Protein AF-A0A350C3N4-F1 (afdb_monomer_lite)

Structure (mmCIF, N/CA/C/O backbone):
data_AF-A0A350C3N4-F1
#
_entry.id   AF-A0A350C3N4-F1
#
loop_
_atom_site.group_PDB
_atom_site.id
_atom_site.type_symbol
_atom_site.label_atom_id
_atom_site.label_alt_id
_atom_site.label_comp_id
_atom_site.label_asym_id
_atom_site.label_entity_id
_atom_site.label_seq_id
_atom_site.pdbx_PDB_ins_code
_atom_site.Cartn_x
_atom_site.Cartn_y
_atom_site.Cartn_z
_atom_site.occupancy
_atom_site.B_iso_or_equiv
_atom_site.auth_seq_id
_atom_site.auth_comp_id
_atom_site.auth_asym_id
_atom_site.auth_atom_id
_atom_site.pdbx_PDB_model_num
ATOM 1 N N . ARG A 1 1 ? 0.539 -10.313 -4.806 1.00 94.62 1 ARG A N 1
ATOM 2 C CA . ARG A 1 1 ? 1.912 -10.183 -4.250 1.00 94.62 1 ARG A CA 1
ATOM 3 C C . ARG A 1 1 ? 2.004 -8.937 -3.390 1.00 94.62 1 ARG A C 1
ATOM 5 O O . ARG A 1 1 ? 2.042 -9.143 -2.197 1.00 94.62 1 ARG A O 1
ATOM 12 N N . LEU A 1 2 ? 1.950 -7.722 -3.957 1.00 97.94 2 LEU A N 1
ATOM 13 C CA . LEU A 1 2 ? 2.063 -6.453 -3.208 1.00 97.94 2 LEU A CA 1
ATOM 14 C C . LEU A 1 2 ? 1.201 -6.411 -1.934 1.00 97.94 2 LEU A C 1
ATOM 16 O O . LEU A 1 2 ? 1.734 -6.121 -0.879 1.00 97.94 2 LEU A O 1
ATOM 20 N N . PHE A 1 3 ? -0.072 -6.816 -2.006 1.00 98.38 3 PHE A N 1
ATOM 21 C CA . PHE A 1 3 ? -0.974 -6.839 -0.842 1.00 98.38 3 PHE A CA 1
ATOM 22 C C . PHE A 1 3 ? -0.434 -7.594 0.394 1.00 98.38 3 PHE A C 1
ATOM 24 O O . PHE A 1 3 ? -0.694 -7.207 1.527 1.00 98.38 3 PHE A O 1
ATOM 31 N N . TYR A 1 4 ? 0.335 -8.663 0.177 1.00 98.25 4 TYR A N 1
ATOM 32 C CA . TYR A 1 4 ? 0.910 -9.504 1.235 1.00 98.25 4 TYR A CA 1
ATOM 33 C C . TYR A 1 4 ? 2.400 -9.233 1.469 1.00 98.25 4 TYR A C 1
ATOM 35 O O . TYR A 1 4 ? 3.032 -9.922 2.264 1.00 98.25 4 TYR A O 1
ATOM 43 N N . ASP A 1 5 ? 3.004 -8.333 0.696 1.00 98.31 5 ASP A N 1
ATOM 44 C CA . ASP A 1 5 ? 4.442 -8.112 0.725 1.00 98.31 5 ASP A CA 1
ATOM 45 C C . ASP A 1 5 ? 4.740 -6.927 1.648 1.00 98.31 5 ASP A C 1
ATOM 47 O O . ASP A 1 5 ? 4.322 -5.809 1.336 1.00 98.31 5 ASP A O 1
ATOM 51 N N . PRO A 1 6 ? 5.454 -7.127 2.768 1.00 97.81 6 PRO A N 1
ATOM 52 C CA . PRO A 1 6 ? 5.716 -6.043 3.698 1.00 97.81 6 PRO A CA 1
ATOM 53 C C . PRO A 1 6 ? 6.697 -5.017 3.128 1.00 97.81 6 PRO A C 1
ATOM 55 O O . PRO A 1 6 ? 6.882 -3.970 3.724 1.00 97.81 6 PRO A O 1
ATOM 58 N N . ILE A 1 7 ? 7.281 -5.249 1.943 1.00 97.62 7 ILE A N 1
ATOM 59 C CA . ILE A 1 7 ? 8.134 -4.278 1.245 1.00 97.62 7 ILE A CA 1
ATOM 60 C C . ILE A 1 7 ? 7.519 -2.871 1.135 1.00 97.62 7 ILE A C 1
ATOM 62 O O . ILE A 1 7 ? 8.281 -1.912 0.973 1.00 97.62 7 ILE A O 1
ATOM 66 N N . LEU A 1 8 ? 6.183 -2.775 1.197 1.00 97.56 8 LEU A N 1
ATOM 67 C CA . LEU A 1 8 ? 5.413 -1.536 1.156 1.00 97.56 8 LEU A CA 1
ATOM 68 C C . LEU A 1 8 ? 5.615 -0.654 2.393 1.00 97.56 8 LEU A C 1
ATOM 70 O O . LEU A 1 8 ? 5.628 0.562 2.224 1.00 97.56 8 LEU A O 1
ATOM 74 N N . SER A 1 9 ? 5.846 -1.214 3.588 1.00 97.88 9 SER A N 1
ATOM 75 C CA . SER A 1 9 ? 6.152 -0.408 4.776 1.00 97.88 9 SER A CA 1
ATOM 76 C C . SER A 1 9 ? 7.605 0.052 4.805 1.00 97.88 9 SER A C 1
ATOM 78 O O . SER A 1 9 ? 8.502 -0.582 4.233 1.00 97.88 9 SER A O 1
ATOM 80 N N . ALA A 1 10 ? 7.848 1.172 5.488 1.00 97.12 10 ALA A N 1
ATOM 81 C CA . ALA A 1 10 ? 9.171 1.788 5.558 1.00 97.12 10 ALA A CA 1
ATOM 82 C C . ALA A 1 10 ? 10.229 0.836 6.135 1.00 97.12 10 ALA A C 1
ATOM 84 O O . ALA A 1 10 ? 11.344 0.743 5.622 1.00 97.12 10 ALA A O 1
ATOM 85 N N . ASP A 1 11 ? 9.858 0.075 7.163 1.00 96.00 11 ASP A N 1
ATOM 86 C CA . ASP A 1 11 ? 10.708 -0.891 7.865 1.00 96.00 11 ASP A CA 1
ATOM 87 C C . ASP A 1 11 ? 10.579 -2.332 7.339 1.00 96.00 11 ASP A C 1
ATOM 89 O O . ASP A 1 11 ? 11.263 -3.237 7.810 1.00 96.00 11 ASP A O 1
ATOM 93 N N . SER A 1 12 ? 9.728 -2.551 6.336 1.00 96.62 12 SER A N 1
ATOM 94 C CA . SER A 1 12 ? 9.403 -3.866 5.782 1.00 96.62 12 SER A CA 1
ATOM 95 C C . SER A 1 12 ? 8.824 -4.883 6.781 1.00 96.62 12 SER A C 1
ATOM 97 O O . SER A 1 12 ? 9.088 -6.081 6.651 1.00 96.62 12 SER A O 1
ATOM 99 N N . THR A 1 13 ? 8.023 -4.433 7.756 1.00 97.00 13 THR A N 1
ATOM 100 C CA . THR A 1 13 ? 7.348 -5.292 8.752 1.00 97.00 13 THR A CA 1
ATOM 101 C C . THR A 1 13 ? 5.829 -5.410 8.577 1.00 97.00 13 THR A C 1
ATOM 103 O O . THR A 1 13 ? 5.247 -6.398 9.029 1.00 97.00 13 THR A O 1
ATOM 106 N N . VAL A 1 14 ? 5.179 -4.458 7.898 1.00 97.69 14 VAL A N 1
ATOM 107 C CA . VAL A 1 14 ? 3.713 -4.385 7.756 1.00 97.69 14 VAL A CA 1
ATOM 108 C C . VAL A 1 14 ? 3.317 -4.435 6.280 1.00 97.69 14 VAL A C 1
ATOM 110 O O . VAL A 1 14 ? 3.951 -3.827 5.425 1.00 97.69 14 VAL A O 1
ATOM 113 N N . SER A 1 15 ? 2.245 -5.164 5.974 1.00 98.31 15 SER A N 1
ATOM 114 C CA . SER A 1 15 ? 1.617 -5.219 4.647 1.00 98.31 15 SER A CA 1
ATOM 115 C C . SER A 1 15 ? 0.123 -4.912 4.764 1.00 98.31 15 SER A C 1
ATOM 117 O O . SER A 1 15 ? -0.410 -4.851 5.870 1.00 98.31 15 SER A O 1
ATOM 119 N N . CYS A 1 16 ? -0.594 -4.793 3.646 1.00 98.12 16 CYS A N 1
ATOM 120 C CA . CYS A 1 16 ? -2.056 -4.677 3.681 1.00 98.12 16 CYS A CA 1
ATOM 121 C C . CYS A 1 16 ? -2.686 -5.879 4.416 1.00 98.12 16 CYS A C 1
ATOM 123 O O . CYS A 1 16 ? -3.588 -5.723 5.235 1.00 98.12 16 CYS A O 1
ATOM 125 N N . ALA A 1 17 ? -2.145 -7.080 4.195 1.00 98.00 17 ALA A N 1
ATOM 126 C CA . ALA A 1 17 ? -2.599 -8.305 4.846 1.00 98.00 17 ALA A CA 1
ATOM 127 C C . ALA A 1 17 ? -2.363 -8.341 6.367 1.00 98.00 17 ALA A C 1
ATOM 129 O O . ALA A 1 17 ? -2.930 -9.200 7.033 1.00 98.00 17 ALA A O 1
ATOM 130 N N . SER A 1 18 ? -1.566 -7.425 6.927 1.00 97.50 18 SER A N 1
ATOM 131 C CA . SER A 1 18 ? -1.359 -7.315 8.378 1.00 97.50 18 SER A CA 1
ATOM 132 C C . SER A 1 18 ? -2.588 -6.768 9.118 1.00 97.50 18 SER A C 1
ATOM 134 O O . SER A 1 18 ? -2.699 -6.996 10.317 1.00 97.50 18 SER A O 1
ATOM 136 N N . CYS A 1 19 ? -3.503 -6.085 8.417 1.00 97.56 19 CYS A N 1
ATOM 137 C CA . CYS A 1 19 ? -4.742 -5.529 8.983 1.00 97.56 19 CYS A CA 1
ATOM 138 C C . CYS A 1 19 ? -6.021 -6.086 8.326 1.00 97.56 19 CYS A C 1
ATOM 140 O O . CYS A 1 19 ? -7.129 -5.738 8.733 1.00 97.56 19 CYS A O 1
ATOM 142 N N . HIS A 1 20 ? -5.887 -6.915 7.288 1.00 98.06 20 HIS A N 1
ATOM 143 C CA . HIS A 1 20 ? -6.995 -7.397 6.461 1.00 98.06 20 HIS A CA 1
ATOM 144 C C . HIS A 1 20 ? -6.952 -8.927 6.334 1.00 98.06 20 HIS A C 1
ATOM 146 O O . HIS A 1 20 ? -6.515 -9.473 5.317 1.00 98.06 20 HIS A O 1
ATOM 152 N N . PHE A 1 21 ? -7.412 -9.621 7.377 1.00 98.31 21 PHE A N 1
ATOM 153 C CA . PHE A 1 21 ? -7.366 -11.080 7.487 1.00 98.31 21 PHE A CA 1
ATOM 154 C C . PHE A 1 21 ? -8.567 -11.742 6.788 1.00 98.31 21 PHE A C 1
ATOM 156 O O . PHE A 1 21 ? -9.711 -11.447 7.150 1.00 98.31 21 PHE A O 1
ATOM 163 N N . PRO A 1 22 ? -8.360 -12.646 5.807 1.00 97.38 22 PRO A N 1
ATOM 164 C CA . PRO A 1 22 ? -9.453 -13.296 5.079 1.00 97.38 22 PRO A CA 1
ATOM 165 C C . PRO A 1 22 ? -10.498 -13.972 5.980 1.00 97.38 22 PRO A C 1
ATOM 167 O O . PRO A 1 22 ? -11.697 -13.865 5.733 1.00 97.38 22 PRO A O 1
ATOM 170 N N . GLU A 1 23 ? -10.057 -14.623 7.056 1.00 97.94 23 GLU A N 1
ATOM 171 C CA . GLU A 1 23 ? -10.898 -15.311 8.040 1.00 97.94 23 GLU A CA 1
ATOM 172 C C . GLU A 1 23 ? -11.806 -14.371 8.849 1.00 97.94 23 GLU A C 1
ATOM 174 O O . GLU A 1 23 ? -12.809 -14.818 9.403 1.00 97.94 23 GLU A O 1
ATOM 179 N N . LEU A 1 24 ? -11.492 -13.072 8.879 1.00 98.12 24 LEU A N 1
ATOM 180 C CA . LEU A 1 24 ? -12.275 -12.023 9.535 1.00 98.12 24 LEU A CA 1
ATOM 181 C C . LEU A 1 24 ? -12.907 -11.073 8.512 1.00 98.12 24 LEU A C 1
ATOM 183 O O . LEU A 1 24 ? -12.996 -9.868 8.751 1.00 98.12 24 LEU A O 1
ATOM 187 N N . ALA A 1 25 ? -13.317 -11.599 7.353 1.00 97.44 25 ALA A N 1
ATOM 188 C CA . ALA A 1 25 ? -13.881 -10.810 6.255 1.00 97.44 25 ALA A CA 1
ATOM 189 C C . ALA A 1 25 ? -12.964 -9.643 5.840 1.00 97.44 25 ALA A C 1
ATOM 191 O O . ALA A 1 25 ? -13.415 -8.531 5.579 1.00 97.44 25 ALA A O 1
ATOM 192 N N . PHE A 1 26 ? -11.654 -9.894 5.805 1.00 98.12 26 PHE A N 1
ATOM 193 C CA . PHE A 1 26 ? -10.635 -8.892 5.497 1.00 98.12 26 PHE A CA 1
ATOM 194 C C . PHE A 1 26 ? -10.684 -7.671 6.425 1.00 98.12 26 PHE A C 1
ATOM 196 O O . PHE A 1 26 ? -10.424 -6.552 5.998 1.00 98.12 26 PHE A O 1
ATOM 203 N N . THR A 1 27 ? -10.993 -7.893 7.700 1.00 97.81 27 THR A N 1
ATOM 204 C CA . THR A 1 27 ? -10.726 -6.965 8.813 1.00 97.81 27 THR A CA 1
ATOM 205 C C . THR A 1 27 ? -9.629 -7.548 9.709 1.00 97.81 27 THR A C 1
ATOM 207 O O . THR A 1 27 ? -9.132 -8.643 9.439 1.00 97.81 27 THR A O 1
ATOM 210 N N . ASP A 1 28 ? -9.260 -6.859 10.787 1.00 97.62 28 ASP A N 1
ATOM 211 C CA . ASP A 1 28 ? -8.358 -7.381 11.823 1.00 97.62 28 ASP A CA 1
ATOM 212 C C . ASP A 1 28 ? -9.071 -7.802 13.120 1.00 97.62 28 ASP A C 1
ATOM 214 O O . ASP A 1 28 ? -8.441 -8.339 14.030 1.00 97.62 28 ASP A O 1
ATOM 218 N N . GLY A 1 29 ? -10.385 -7.572 13.221 1.00 97.31 29 GLY A N 1
ATOM 219 C CA . GLY A 1 29 ? -11.168 -7.839 14.431 1.00 97.31 29 GLY A CA 1
ATOM 220 C C . GLY A 1 29 ? -10.837 -6.932 15.624 1.00 97.31 29 GLY A C 1
ATOM 221 O O . GLY A 1 29 ? -11.275 -7.216 16.741 1.00 97.31 29 GLY A O 1
ATOM 222 N N . LEU A 1 30 ? -10.081 -5.851 15.420 1.00 97.69 30 LEU A N 1
ATOM 223 C CA . LEU A 1 30 ? -9.667 -4.926 16.470 1.00 97.69 30 LEU A CA 1
ATOM 224 C C . LEU A 1 30 ? -10.501 -3.643 16.445 1.00 97.69 30 LEU A C 1
ATOM 226 O O . LEU A 1 30 ? -11.070 -3.244 15.435 1.00 97.69 30 LEU A O 1
ATOM 230 N N . ARG A 1 31 ? -10.552 -2.947 17.586 1.00 96.38 31 ARG A N 1
ATOM 231 C CA . ARG A 1 31 ? -11.119 -1.587 17.657 1.00 96.38 31 ARG A CA 1
ATOM 232 C C . ARG A 1 31 ? -10.238 -0.561 16.931 1.00 96.38 31 ARG A C 1
ATOM 234 O O . ARG A 1 31 ? -10.757 0.401 16.372 1.00 96.38 31 ARG A O 1
ATOM 241 N N . SER A 1 32 ? -8.931 -0.778 16.994 1.00 97.00 32 SER A N 1
ATOM 242 C CA . SER A 1 32 ? -7.873 0.021 16.385 1.00 97.00 32 SER A CA 1
ATOM 243 C C . SER A 1 32 ? -6.827 -0.948 15.861 1.00 97.00 32 SER A C 1
ATOM 245 O O . SER A 1 32 ? -6.365 -1.806 16.619 1.00 97.00 32 SER A O 1
ATOM 247 N N . SER A 1 33 ? -6.473 -0.810 14.591 1.00 97.50 33 SER A N 1
ATOM 248 C CA . SER A 1 33 ? -5.448 -1.626 13.950 1.00 97.50 33 SER A CA 1
ATOM 249 C C . SER A 1 33 ? -4.067 -1.346 14.532 1.00 97.50 33 SER A C 1
ATOM 251 O O . SER A 1 33 ? -3.826 -0.291 15.127 1.00 97.50 33 SER A O 1
ATOM 253 N N . ILE A 1 34 ? -3.155 -2.299 14.358 1.00 97.56 34 ILE A N 1
ATOM 254 C CA . ILE A 1 34 ? -1.752 -2.163 14.753 1.00 97.56 34 ILE A CA 1
ATOM 255 C C . ILE A 1 34 ? -0.932 -1.979 13.480 1.00 97.56 34 ILE A C 1
ATOM 257 O O . ILE A 1 34 ? -0.830 -2.900 12.673 1.00 97.56 34 ILE A O 1
ATOM 261 N N . GLY A 1 35 ? -0.375 -0.788 13.298 1.00 96.88 35 GLY A N 1
ATOM 262 C CA . GLY A 1 35 ? 0.478 -0.469 12.161 1.00 96.88 35 GLY A CA 1
ATOM 263 C C . GLY A 1 35 ? 1.969 -0.541 12.491 1.00 96.88 35 GLY A C 1
ATOM 264 O O . GLY A 1 35 ? 2.404 -1.242 13.414 1.00 96.88 35 GLY A O 1
ATOM 265 N N . ILE A 1 36 ? 2.767 0.179 11.707 1.00 97.69 36 ILE A N 1
ATOM 266 C CA . ILE A 1 36 ? 4.228 0.179 11.779 1.00 97.69 36 ILE A CA 1
ATOM 267 C C . ILE A 1 36 ? 4.732 0.543 13.183 1.00 97.69 36 ILE A C 1
ATOM 269 O O . ILE A 1 36 ? 4.187 1.406 13.878 1.00 97.69 36 ILE A O 1
ATOM 273 N N . SER A 1 37 ? 5.804 -0.131 13.615 1.00 95.38 37 SER A N 1
ATOM 274 C CA . SER A 1 37 ? 6.375 -0.012 14.968 1.00 95.38 37 SER A CA 1
ATOM 275 C C . SER A 1 37 ? 5.410 -0.361 16.117 1.00 95.38 37 SER A C 1
ATOM 277 O O . SER A 1 37 ? 5.656 0.020 17.260 1.00 95.38 37 SER A O 1
ATOM 279 N N . GLY A 1 38 ? 4.314 -1.078 15.845 1.00 95.31 38 GLY A N 1
ATOM 280 C CA . GLY A 1 38 ? 3.331 -1.466 16.862 1.00 95.31 38 GLY A CA 1
ATOM 281 C C . GLY A 1 38 ? 2.397 -0.332 17.297 1.00 95.31 38 GLY A C 1
ATOM 282 O O . GLY A 1 38 ? 1.765 -0.425 18.351 1.00 95.31 38 GLY A O 1
ATOM 283 N N . GLN A 1 39 ? 2.318 0.749 16.518 1.00 95.62 39 GLN A N 1
ATOM 284 C CA . GLN A 1 39 ? 1.450 1.885 16.817 1.00 95.62 39 GLN A CA 1
ATOM 285 C C . GLN A 1 39 ? -0.023 1.539 16.576 1.00 95.62 39 GLN A C 1
ATOM 287 O O . GLN A 1 39 ? -0.357 0.810 15.646 1.00 95.62 39 GLN A O 1
ATOM 292 N N . GLN A 1 40 ? -0.918 2.087 17.401 1.00 97.25 40 GLN A N 1
ATOM 293 C CA . GLN A 1 40 ? -2.360 1.919 17.223 1.00 97.25 40 GLN A CA 1
ATOM 294 C C . GLN A 1 40 ? -2.931 3.005 16.313 1.00 97.25 40 GLN A C 1
ATOM 296 O O . GLN A 1 40 ? -2.708 4.196 16.535 1.00 97.25 40 GLN A O 1
ATOM 301 N N . THR A 1 41 ? -3.721 2.597 15.324 1.00 96.38 41 THR A N 1
ATOM 302 C CA . THR A 1 41 ? -4.455 3.517 14.454 1.00 96.38 41 THR A CA 1
ATOM 303 C C . THR A 1 41 ? -5.660 4.130 15.178 1.00 96.38 41 THR A C 1
ATOM 305 O O . THR A 1 41 ? -6.136 3.658 16.216 1.00 96.38 41 THR A O 1
ATOM 308 N N . SER A 1 42 ? -6.207 5.207 14.611 1.00 94.62 42 SER A N 1
ATOM 309 C CA . SER A 1 42 ? -7.374 5.893 15.184 1.00 94.62 42 SER A CA 1
ATOM 310 C C . SER A 1 42 ? -8.707 5.159 14.972 1.00 94.62 42 SER A C 1
ATOM 312 O O . SER A 1 42 ? -9.700 5.503 15.618 1.00 94.62 42 SER A O 1
ATOM 314 N N . ARG A 1 43 ? -8.755 4.180 14.059 1.00 93.31 43 ARG A N 1
ATOM 315 C CA . ARG A 1 43 ? -9.963 3.443 13.653 1.00 93.31 43 ARG A CA 1
ATOM 316 C C . ARG A 1 43 ? -9.624 1.992 13.316 1.00 93.31 43 ARG A C 1
ATOM 318 O O . ARG A 1 43 ? -8.483 1.689 12.987 1.00 93.31 43 ARG A O 1
ATOM 325 N N . ASN A 1 44 ? -10.619 1.116 13.347 1.00 95.31 44 ASN A N 1
ATOM 326 C CA . ASN A 1 44 ? -10.476 -0.255 12.868 1.00 95.31 44 ASN A CA 1
ATOM 327 C C . ASN A 1 44 ? -10.324 -0.314 11.341 1.00 95.31 44 ASN A C 1
ATOM 329 O O . ASN A 1 44 ? -10.805 0.575 10.622 1.00 95.31 44 ASN A O 1
ATOM 333 N N . SER A 1 45 ? -9.729 -1.404 10.853 1.00 96.19 45 SER A N 1
ATOM 334 C CA . SER A 1 45 ? -9.699 -1.706 9.427 1.00 96.19 45 SER A CA 1
ATOM 335 C C . SER A 1 45 ? -11.112 -2.015 8.922 1.00 96.19 45 SER A C 1
ATOM 337 O O . SER A 1 45 ? -11.886 -2.761 9.530 1.00 96.19 45 SER A O 1
ATOM 339 N N . MET A 1 46 ? -11.488 -1.385 7.809 1.00 95.38 46 MET A N 1
ATOM 340 C CA . MET A 1 46 ? -12.734 -1.713 7.122 1.00 95.38 46 MET A CA 1
ATOM 341 C C . MET A 1 46 ? -12.604 -3.067 6.425 1.00 95.38 46 MET A C 1
ATOM 343 O O . MET A 1 46 ? -11.532 -3.419 5.939 1.00 95.38 46 MET A O 1
ATOM 347 N N . SER A 1 47 ? -13.715 -3.796 6.326 1.00 96.69 47 SER A N 1
ATOM 348 C CA . SER A 1 47 ? -13.783 -5.012 5.512 1.00 96.69 47 SER A CA 1
ATOM 349 C C . SER A 1 47 ? -13.483 -4.680 4.052 1.00 96.69 47 SER A C 1
ATOM 351 O O . SER A 1 47 ? -14.058 -3.734 3.510 1.00 96.69 47 SER A O 1
ATOM 353 N N . LEU A 1 48 ? -12.645 -5.495 3.409 1.00 97.25 48 LEU A N 1
ATOM 354 C CA . LEU A 1 48 ? -12.407 -5.413 1.962 1.00 97.25 48 LEU A CA 1
ATOM 355 C C . LEU A 1 48 ? -13.340 -6.311 1.140 1.00 97.25 48 LEU A C 1
ATOM 357 O O . LEU A 1 48 ? -13.332 -6.230 -0.085 1.00 97.25 48 LEU A O 1
ATOM 361 N N . VAL A 1 49 ? -14.165 -7.144 1.783 1.00 97.38 49 VAL A N 1
ATOM 362 C CA . VAL A 1 49 ? -15.148 -7.978 1.074 1.00 97.38 49 VAL A CA 1
ATOM 363 C C . VAL A 1 49 ? -16.092 -7.100 0.260 1.00 97.38 49 VAL A C 1
ATOM 365 O O . VAL A 1 49 ? -16.732 -6.202 0.812 1.00 97.38 49 VAL A O 1
ATOM 368 N N . ASN A 1 50 ? -16.202 -7.383 -1.043 1.00 95.88 50 ASN A N 1
ATOM 369 C CA . ASN A 1 50 ? -17.016 -6.635 -2.002 1.00 95.88 50 ASN A CA 1
ATOM 370 C C . ASN A 1 50 ? -16.619 -5.156 -2.166 1.00 95.88 50 ASN A C 1
ATOM 372 O O . ASN A 1 50 ? -17.413 -4.366 -2.688 1.00 95.88 50 ASN A O 1
ATOM 376 N N . VAL A 1 51 ? -15.406 -4.753 -1.770 1.00 96.19 51 VAL A N 1
ATOM 377 C CA . VAL A 1 51 ? -14.984 -3.341 -1.825 1.00 96.19 51 VAL A CA 1
ATOM 378 C C . VAL A 1 51 ? -15.007 -2.775 -3.254 1.00 96.19 51 VAL A C 1
ATOM 380 O O . VAL A 1 51 ? -15.272 -1.592 -3.457 1.00 96.19 51 VAL A O 1
ATOM 383 N N . GLY A 1 52 ? -14.849 -3.627 -4.274 1.00 95.50 52 GLY A N 1
ATOM 384 C CA . GLY A 1 52 ? -14.990 -3.251 -5.687 1.00 95.50 52 GLY A CA 1
ATOM 385 C C . GLY A 1 52 ? -16.387 -2.761 -6.102 1.00 95.50 52 GLY A C 1
ATOM 386 O O . GLY A 1 52 ? -16.521 -2.171 -7.175 1.00 95.50 52 GLY A O 1
ATOM 387 N N . PHE A 1 53 ? -17.408 -2.977 -5.267 1.00 94.62 53 PHE A N 1
ATOM 388 C CA . PHE A 1 53 ? -18.796 -2.566 -5.497 1.00 94.62 53 PHE A CA 1
ATOM 389 C C . PHE A 1 53 ? -19.225 -1.363 -4.637 1.00 94.62 53 PHE A C 1
ATOM 391 O O . PHE A 1 53 ? -20.396 -0.980 -4.652 1.00 94.62 53 PHE A O 1
ATOM 398 N N . TYR A 1 54 ? -18.303 -0.751 -3.886 1.00 91.50 54 TYR A N 1
ATOM 399 C CA . TYR A 1 54 ? -18.575 0.456 -3.103 1.00 91.50 54 TYR A CA 1
ATOM 400 C C . TYR A 1 54 ? -18.402 1.710 -3.968 1.00 91.50 54 TYR A C 1
ATOM 402 O O . TYR A 1 54 ? -17.288 2.131 -4.266 1.00 91.50 54 TYR A O 1
ATOM 410 N N . TYR A 1 55 ? -19.522 2.323 -4.358 1.00 88.25 55 TYR A N 1
ATOM 411 C CA . TYR A 1 55 ? -19.545 3.514 -5.225 1.00 88.25 55 TYR A CA 1
ATOM 412 C C . TYR A 1 55 ? -19.802 4.832 -4.479 1.00 88.25 55 TYR A C 1
ATOM 414 O O . TYR A 1 55 ? -19.790 5.895 -5.090 1.00 88.25 55 TYR A O 1
ATOM 422 N N . SER A 1 56 ? -20.050 4.784 -3.169 1.00 89.19 56 SER A N 1
ATOM 423 C CA . SER A 1 56 ? -20.348 5.957 -2.331 1.00 89.19 56 SER A CA 1
ATOM 424 C C . SER A 1 56 ? -19.105 6.599 -1.698 1.00 89.19 56 SER A C 1
ATOM 426 O O . SER A 1 56 ? -19.233 7.370 -0.750 1.00 89.19 56 SER A O 1
ATOM 428 N N . GLY A 1 57 ? -17.913 6.263 -2.194 1.00 92.31 57 GLY A N 1
ATOM 429 C CA . GLY A 1 57 ? -16.632 6.612 -1.584 1.00 92.31 57 GLY A CA 1
ATOM 430 C C . GLY A 1 57 ? -16.072 5.505 -0.686 1.00 92.31 57 GLY A C 1
ATOM 431 O O . GLY A 1 57 ? -16.797 4.638 -0.195 1.00 92.31 57 GLY A O 1
ATOM 432 N N . LEU A 1 58 ? -14.754 5.543 -0.502 1.00 94.25 58 LEU A N 1
ATOM 433 C CA . LEU A 1 58 ? -13.959 4.621 0.308 1.00 94.25 58 LEU A CA 1
ATOM 434 C C . LEU A 1 58 ? -13.357 5.360 1.512 1.00 94.25 58 LEU A C 1
ATOM 436 O O . LEU A 1 58 ? -13.345 6.591 1.550 1.00 94.25 58 LEU A O 1
ATOM 440 N N . PHE A 1 59 ? -12.821 4.597 2.470 1.00 93.94 59 PHE A N 1
ATOM 441 C CA . PHE A 1 59 ? -12.604 5.010 3.863 1.00 93.94 59 PHE A CA 1
ATOM 442 C C . PHE A 1 59 ? -13.902 5.308 4.617 1.00 93.94 59 PHE A C 1
ATOM 444 O O . PHE A 1 59 ? -14.974 5.494 4.046 1.00 93.94 59 PHE A O 1
ATOM 451 N N . TRP A 1 60 ? -13.790 5.377 5.943 1.00 91.06 60 TRP A N 1
ATOM 452 C CA . TRP A 1 60 ? -14.911 5.659 6.835 1.00 91.06 60 TRP A CA 1
ATOM 453 C C . TRP A 1 60 ? -15.587 7.016 6.593 1.00 91.06 60 TRP A C 1
ATOM 455 O O . TRP A 1 60 ? -16.728 7.205 7.004 1.00 91.06 60 TRP A O 1
ATOM 465 N N . ASP A 1 61 ? -14.873 7.973 6.004 1.00 93.06 61 ASP A N 1
ATOM 466 C CA . ASP A 1 61 ? -15.362 9.312 5.668 1.00 93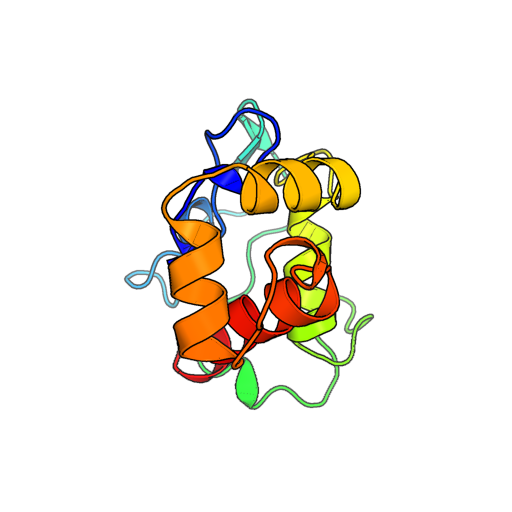.06 61 ASP A CA 1
ATOM 467 C C . ASP A 1 61 ? -15.732 9.461 4.180 1.00 93.06 61 ASP A C 1
ATOM 469 O O . ASP A 1 61 ? -16.177 10.533 3.773 1.00 93.06 61 ASP A O 1
ATOM 473 N N . GLY A 1 62 ? -15.567 8.407 3.369 1.00 94.38 62 GLY A N 1
ATOM 474 C CA . GLY A 1 62 ? -15.884 8.414 1.940 1.00 94.38 62 GLY A CA 1
ATOM 475 C C . GLY A 1 62 ? -14.989 9.327 1.093 1.00 94.38 62 GLY A C 1
ATOM 476 O O . GLY A 1 62 ? -15.356 9.653 -0.038 1.00 94.38 62 GLY A O 1
ATOM 477 N N . ARG A 1 63 ? -13.845 9.791 1.622 1.00 95.00 63 ARG A N 1
ATOM 478 C CA . ARG A 1 63 ? -13.073 10.896 1.023 1.00 95.00 63 ARG A CA 1
ATOM 479 C C . ARG A 1 63 ? -12.416 10.577 -0.322 1.00 95.00 63 ARG A C 1
ATOM 481 O O . ARG A 1 63 ? -12.133 11.505 -1.072 1.00 95.00 63 ARG A O 1
ATOM 488 N N . VAL A 1 64 ? -12.174 9.301 -0.633 1.00 96.19 64 VAL A N 1
ATOM 489 C CA . VAL A 1 64 ? -11.567 8.872 -1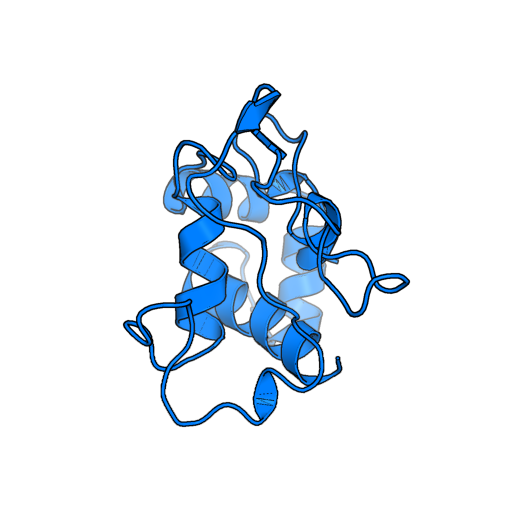.909 1.00 96.19 64 VAL A CA 1
ATOM 490 C C . VAL A 1 64 ? -12.547 8.042 -2.727 1.00 96.19 64 VAL A C 1
ATOM 492 O O . VAL A 1 64 ? -13.395 7.344 -2.177 1.00 96.19 64 VAL A O 1
ATOM 495 N N . GLN A 1 65 ? -12.437 8.112 -4.053 1.00 94.94 65 GLN A N 1
ATOM 496 C CA . GLN A 1 65 ? -13.442 7.542 -4.965 1.00 94.94 65 GLN A CA 1
ATOM 497 C C . GLN A 1 65 ? -12.987 6.257 -5.660 1.00 94.94 65 GLN A C 1
ATOM 499 O O . GLN A 1 65 ? -13.793 5.575 -6.290 1.00 94.94 65 GLN A O 1
ATOM 504 N N . THR A 1 66 ? -11.697 5.925 -5.587 1.00 96.81 66 THR A N 1
ATOM 505 C CA . THR A 1 66 ? -11.129 4.780 -6.309 1.00 96.81 66 THR A CA 1
ATOM 506 C C . THR A 1 66 ? -10.226 3.949 -5.413 1.00 96.81 66 THR A C 1
ATOM 508 O O . THR A 1 66 ? -9.541 4.488 -4.546 1.00 96.81 66 THR A O 1
ATOM 511 N N . LEU A 1 67 ? -10.194 2.636 -5.649 1.00 97.06 67 LEU A N 1
ATOM 512 C CA . LEU A 1 67 ? -9.295 1.719 -4.941 1.00 97.06 67 LEU A CA 1
ATOM 513 C C . LEU A 1 67 ? -7.826 2.019 -5.253 1.00 97.06 67 LEU A C 1
ATOM 515 O O . LEU A 1 67 ? -6.956 1.900 -4.398 1.00 97.06 67 LEU A O 1
ATOM 519 N N . GLU A 1 68 ? -7.539 2.468 -6.476 1.00 97.81 68 GLU A N 1
ATOM 520 C CA . GLU A 1 68 ? -6.198 2.881 -6.881 1.00 97.81 68 GLU A CA 1
ATOM 521 C C . GLU A 1 68 ? -5.658 4.032 -6.033 1.00 97.81 68 GLU A C 1
ATOM 523 O O . GLU A 1 68 ? -4.471 4.049 -5.736 1.00 97.81 68 GLU A O 1
ATOM 528 N N . GLU A 1 69 ? -6.508 4.992 -5.677 1.00 97.38 69 GLU A N 1
ATOM 529 C CA . GLU A 1 69 ? -6.151 6.091 -4.782 1.00 97.38 69 GLU A CA 1
ATOM 530 C C . GLU A 1 69 ? -6.124 5.611 -3.329 1.00 97.38 69 GLU A C 1
ATOM 532 O O . GLU A 1 69 ? -5.134 5.810 -2.629 1.00 97.38 69 GLU A O 1
ATOM 537 N N . GLN A 1 70 ? -7.179 4.914 -2.894 1.00 97.19 70 GLN A N 1
ATOM 538 C CA . GLN A 1 70 ? -7.327 4.430 -1.524 1.00 97.19 70 GLN A CA 1
ATOM 539 C C . GLN A 1 70 ? -6.139 3.573 -1.078 1.00 97.19 70 GLN A C 1
ATOM 541 O O . GLN A 1 70 ? -5.596 3.826 -0.008 1.00 97.19 70 GLN A O 1
ATOM 546 N N . SER A 1 71 ? -5.706 2.617 -1.902 1.00 97.06 71 SER A N 1
ATOM 547 C CA . SER A 1 71 ? -4.617 1.681 -1.583 1.00 97.06 71 SER A CA 1
ATOM 548 C C . SER A 1 71 ? -3.244 2.341 -1.404 1.00 97.06 71 SER A C 1
ATOM 550 O O . SER A 1 71 ? -2.352 1.740 -0.806 1.00 97.06 71 SER A O 1
ATOM 552 N N . LEU A 1 72 ? -3.056 3.571 -1.894 1.00 98.12 72 LEU A N 1
ATOM 553 C CA . LEU A 1 72 ? -1.804 4.316 -1.748 1.00 98.12 72 LEU A CA 1
ATOM 554 C C . LEU A 1 72 ? -1.713 5.060 -0.408 1.00 98.12 72 LEU A C 1
ATOM 556 O O . LEU A 1 72 ? -0.614 5.244 0.105 1.00 98.12 72 LEU A O 1
ATOM 560 N N . HIS A 1 73 ? -2.843 5.447 0.186 1.00 97.50 73 HIS A N 1
ATOM 561 C CA . HIS A 1 73 ? -2.867 6.213 1.436 1.00 97.50 73 HIS A CA 1
ATOM 562 C C . HIS A 1 73 ? -2.277 5.461 2.645 1.00 97.50 73 HIS A C 1
ATOM 564 O O . HIS A 1 73 ? -1.453 6.061 3.332 1.00 97.50 73 HIS A O 1
ATOM 570 N N . PRO A 1 74 ? -2.610 4.176 2.910 1.00 97.50 74 PRO A N 1
ATOM 571 C CA . PRO A 1 74 ? -2.000 3.422 4.010 1.00 97.50 74 PRO A CA 1
ATOM 572 C C . PRO A 1 74 ? -0.480 3.310 3.909 1.00 97.50 74 PRO A C 1
ATOM 574 O O . PRO A 1 74 ? 0.187 3.165 4.927 1.00 97.50 74 PRO A O 1
ATOM 577 N N . ILE A 1 75 ? 0.066 3.368 2.687 1.00 98.19 75 ILE A N 1
ATOM 578 C CA . ILE A 1 75 ? 1.511 3.315 2.450 1.00 98.19 75 ILE A CA 1
ATOM 579 C C . ILE A 1 75 ? 2.183 4.566 3.031 1.00 98.19 75 ILE A C 1
ATOM 581 O O . ILE A 1 75 ? 3.195 4.438 3.713 1.00 98.19 75 ILE A O 1
ATOM 585 N N . GLU A 1 76 ? 1.603 5.749 2.799 1.00 97.81 76 GLU A N 1
ATOM 586 C CA . GLU A 1 76 ? 2.141 7.042 3.258 1.00 97.81 76 GLU A CA 1
ATOM 587 C C . GLU A 1 76 ? 1.761 7.392 4.706 1.00 97.81 76 GLU A C 1
ATOM 589 O O . GLU A 1 76 ? 2.424 8.223 5.327 1.00 97.81 76 GLU A O 1
ATOM 594 N N . ASP A 1 77 ? 0.712 6.782 5.266 1.00 97.50 77 ASP A N 1
ATOM 595 C CA . ASP A 1 77 ? 0.283 7.074 6.634 1.00 97.50 77 ASP A CA 1
ATOM 596 C C . ASP A 1 77 ? 1.363 6.644 7.655 1.00 97.50 77 ASP A C 1
ATOM 598 O O . ASP A 1 77 ? 1.718 5.463 7.704 1.00 97.50 77 ASP A O 1
ATOM 602 N N . PRO A 1 78 ? 1.882 7.565 8.497 1.00 97.44 78 PRO A N 1
ATOM 603 C CA . PRO A 1 78 ? 3.006 7.315 9.409 1.00 97.44 78 PRO A CA 1
ATOM 604 C C . PRO A 1 78 ? 2.702 6.322 10.538 1.00 97.44 78 PRO A C 1
ATOM 606 O O . PRO A 1 78 ? 3.627 5.852 11.204 1.00 97.44 78 PRO A O 1
ATOM 609 N N . ILE A 1 79 ? 1.425 6.028 10.785 1.00 97.75 79 ILE A N 1
ATOM 610 C CA . ILE A 1 79 ? 0.978 5.066 11.789 1.00 97.75 79 ILE A CA 1
ATOM 611 C C . ILE A 1 79 ? 0.730 3.706 11.136 1.00 97.75 79 ILE A C 1
ATOM 613 O O . ILE A 1 79 ? 1.010 2.692 11.767 1.00 97.75 79 ILE A O 1
ATOM 617 N N . GLU A 1 80 ? 0.245 3.661 9.891 1.00 97.56 80 GLU A N 1
ATOM 618 C CA . GLU A 1 80 ? -0.041 2.403 9.189 1.00 97.56 80 GLU A CA 1
ATOM 619 C C . GLU A 1 80 ? 1.223 1.747 8.606 1.00 97.56 80 GLU A C 1
ATOM 621 O O . GLU A 1 80 ? 1.673 0.732 9.139 1.00 97.56 80 GLU A O 1
ATOM 626 N N . GLN A 1 81 ? 1.816 2.299 7.540 1.00 97.94 81 GLN A N 1
ATOM 627 C CA . GLN A 1 81 ? 3.023 1.737 6.900 1.00 97.94 81 GLN A CA 1
ATOM 628 C C . GLN A 1 81 ? 4.201 2.720 6.811 1.00 97.94 81 GLN A C 1
ATOM 630 O O . GLN A 1 81 ? 5.344 2.292 6.630 1.00 97.94 81 GLN A O 1
ATOM 635 N N . GLY A 1 82 ? 3.933 4.017 6.959 1.00 97.56 82 GLY A N 1
ATOM 636 C CA . GLY A 1 82 ? 4.894 5.100 7.160 1.00 97.56 82 GLY A CA 1
ATOM 637 C C . GLY A 1 82 ? 5.976 5.255 6.103 1.00 97.56 82 GLY A C 1
ATOM 638 O O . GLY A 1 82 ? 7.056 5.752 6.419 1.00 97.56 82 GLY A O 1
ATOM 639 N N . ASN A 1 83 ? 5.725 4.807 4.877 1.00 97.75 83 ASN A N 1
ATOM 640 C CA . ASN A 1 83 ? 6.695 4.830 3.797 1.00 97.75 83 ASN A CA 1
ATOM 641 C C . ASN A 1 83 ? 6.485 6.028 2.871 1.00 97.75 83 ASN A C 1
ATOM 643 O O . ASN A 1 83 ? 5.363 6.411 2.562 1.00 97.75 83 ASN A O 1
ATOM 647 N N . ASP A 1 84 ? 7.579 6.578 2.357 1.00 97.56 84 ASP A N 1
ATOM 648 C CA . ASP A 1 84 ? 7.504 7.549 1.274 1.00 97.56 84 ASP A CA 1
ATOM 649 C C . ASP A 1 84 ? 7.268 6.813 -0.053 1.00 97.56 84 ASP A C 1
ATOM 651 O O . ASP A 1 84 ? 8.003 5.885 -0.409 1.00 97.56 84 ASP A O 1
ATOM 655 N N . LEU A 1 85 ? 6.230 7.204 -0.798 1.00 97.19 85 LEU A N 1
ATOM 656 C CA . LEU A 1 85 ? 5.867 6.500 -2.028 1.00 97.19 85 LEU A CA 1
ATOM 657 C C . LEU A 1 85 ? 6.940 6.598 -3.114 1.00 97.19 85 LEU A C 1
ATOM 659 O O . LEU A 1 85 ? 7.096 5.646 -3.882 1.00 97.19 85 LEU A O 1
ATOM 663 N N . ASP A 1 86 ? 7.684 7.700 -3.199 1.00 97.44 86 ASP A N 1
ATOM 664 C CA . ASP A 1 86 ? 8.731 7.841 -4.212 1.00 97.44 86 ASP A CA 1
ATOM 665 C C . ASP A 1 86 ? 9.945 6.972 -3.851 1.00 97.44 86 ASP A C 1
ATOM 667 O O . ASP A 1 86 ? 10.472 6.259 -4.710 1.00 97.44 86 ASP A O 1
ATOM 671 N N . ALA A 1 87 ? 10.310 6.908 -2.568 1.00 96.88 87 ALA A N 1
ATOM 672 C CA . ALA A 1 87 ? 11.306 5.970 -2.059 1.00 96.88 87 ALA A CA 1
ATOM 673 C C . ALA A 1 87 ? 10.890 4.505 -2.288 1.00 96.88 87 ALA A C 1
ATOM 675 O O . ALA A 1 87 ? 11.705 3.689 -2.733 1.00 96.88 87 ALA A O 1
ATOM 676 N N . LEU A 1 88 ? 9.617 4.162 -2.055 1.00 97.94 88 LEU A N 1
ATOM 677 C CA . LEU A 1 88 ? 9.082 2.834 -2.356 1.00 97.94 88 LEU A CA 1
ATOM 678 C C . LEU A 1 88 ? 9.183 2.512 -3.851 1.00 97.94 88 LEU A C 1
ATOM 680 O O . LEU A 1 88 ? 9.579 1.404 -4.212 1.00 97.94 88 LEU A O 1
ATOM 684 N N . ILE A 1 89 ? 8.841 3.450 -4.735 1.00 98.31 89 ILE A N 1
ATOM 685 C CA . ILE A 1 89 ? 8.951 3.244 -6.184 1.00 98.31 89 ILE A CA 1
ATOM 686 C C . ILE A 1 89 ? 10.390 2.905 -6.565 1.00 98.31 89 ILE A C 1
ATOM 688 O O . ILE A 1 89 ? 10.609 1.921 -7.275 1.00 98.31 89 ILE A O 1
ATOM 692 N N . GLU A 1 90 ? 11.371 3.663 -6.077 1.00 98.00 90 GLU A N 1
ATOM 693 C CA . GLU A 1 90 ? 12.780 3.381 -6.362 1.00 98.00 90 GLU A CA 1
ATOM 694 C C . GLU A 1 90 ? 13.209 2.018 -5.803 1.00 98.00 90 GLU A C 1
ATOM 696 O O . GLU A 1 90 ? 13.841 1.233 -6.516 1.00 98.00 90 GLU A O 1
ATOM 701 N N . LYS A 1 91 ? 12.758 1.663 -4.592 1.00 97.06 91 LYS A N 1
ATOM 702 C CA . LYS A 1 91 ? 12.957 0.329 -4.001 1.00 97.06 91 LYS A CA 1
ATOM 703 C C . LYS A 1 91 ? 12.407 -0.782 -4.906 1.00 97.06 91 LYS A C 1
ATOM 705 O O . LYS A 1 91 ? 13.100 -1.765 -5.167 1.00 97.06 91 LYS A O 1
ATOM 710 N N . LEU A 1 92 ? 11.198 -0.624 -5.449 1.00 98.12 92 LEU A N 1
ATOM 711 C CA . LEU A 1 92 ? 10.583 -1.598 -6.361 1.00 98.12 92 LEU A CA 1
ATOM 712 C C . LEU A 1 92 ? 11.287 -1.667 -7.725 1.00 98.12 92 LEU A C 1
ATOM 714 O O . LEU A 1 92 ? 11.335 -2.737 -8.330 1.00 98.12 92 LEU A O 1
ATOM 718 N N . LYS A 1 93 ? 11.848 -0.556 -8.219 1.00 98.25 93 LYS A N 1
ATOM 719 C CA . LYS A 1 93 ? 12.610 -0.527 -9.479 1.00 98.25 93 LYS A CA 1
ATOM 720 C C . LYS A 1 93 ? 13.912 -1.311 -9.392 1.00 98.25 93 LYS A C 1
ATOM 722 O O . LYS A 1 93 ? 14.299 -1.955 -10.372 1.00 98.25 93 LYS A O 1
ATOM 727 N N . VAL A 1 94 ? 14.609 -1.240 -8.260 1.00 97.12 94 VAL A N 1
ATOM 728 C CA . VAL A 1 94 ? 15.889 -1.943 -8.077 1.00 97.12 94 VAL A CA 1
ATOM 729 C C . VAL A 1 94 ? 15.706 -3.395 -7.644 1.00 97.12 94 VAL A C 1
ATOM 731 O O . VAL A 1 94 ? 16.575 -4.214 -7.930 1.00 97.12 94 VAL A O 1
ATOM 734 N N . HIS A 1 95 ? 14.568 -3.740 -7.037 1.00 97.12 95 HIS A N 1
ATOM 735 C CA . HIS A 1 95 ? 14.269 -5.107 -6.622 1.00 97.12 95 HIS A CA 1
ATOM 736 C C . HIS A 1 95 ? 14.103 -6.052 -7.824 1.00 97.12 95 HIS A C 1
ATOM 738 O O . HIS A 1 95 ? 13.259 -5.839 -8.700 1.00 97.12 95 HIS A O 1
ATOM 744 N N . GLU A 1 96 ? 14.870 -7.145 -7.836 1.00 95.75 96 GLU A N 1
ATOM 745 C CA . GLU A 1 96 ? 14.980 -8.064 -8.979 1.00 95.75 96 GLU A CA 1
ATOM 746 C C . GLU A 1 96 ? 13.635 -8.683 -9.386 1.00 95.75 96 GLU A C 1
ATOM 748 O O . GLU A 1 96 ? 13.325 -8.783 -10.573 1.00 95.75 96 GLU A O 1
ATOM 753 N N . ASP A 1 97 ? 12.788 -9.012 -8.407 1.00 96.31 97 ASP A N 1
ATOM 754 C CA . ASP A 1 97 ? 11.484 -9.631 -8.666 1.00 96.31 97 ASP A CA 1
ATOM 755 C C . ASP A 1 97 ? 10.419 -8.694 -9.250 1.00 96.31 97 ASP A C 1
ATOM 757 O O . ASP A 1 97 ? 9.474 -9.166 -9.894 1.00 96.31 97 ASP A O 1
ATOM 761 N N . TYR A 1 98 ? 10.493 -7.383 -9.005 1.00 98.12 98 TYR A N 1
ATOM 762 C CA . TYR A 1 98 ? 9.353 -6.500 -9.261 1.00 98.12 98 TYR A CA 1
ATOM 763 C C . TYR A 1 98 ? 9.264 -6.059 -10.718 1.00 98.12 98 TYR A C 1
ATOM 765 O O . TYR A 1 98 ? 8.186 -6.158 -11.309 1.00 98.12 98 TYR A O 1
ATOM 773 N N . ALA A 1 99 ? 10.371 -5.668 -11.351 1.00 97.31 99 ALA A N 1
ATOM 774 C CA . ALA A 1 99 ? 10.348 -5.274 -12.761 1.00 97.31 99 ALA A CA 1
ATOM 775 C C . ALA A 1 99 ? 9.805 -6.376 -13.704 1.00 97.31 99 ALA A C 1
ATOM 777 O O . ALA A 1 99 ? 8.933 -6.067 -14.524 1.00 97.31 99 ALA A O 1
ATOM 778 N N . PRO A 1 100 ? 10.191 -7.665 -13.579 1.00 98.06 100 PRO A N 1
ATOM 779 C CA . PRO A 1 100 ? 9.579 -8.748 -14.353 1.00 98.06 100 PRO A CA 1
ATOM 780 C C . PRO A 1 100 ? 8.072 -8.909 -14.102 1.00 98.06 100 PRO A C 1
ATOM 782 O O . PRO A 1 100 ? 7.312 -9.164 -15.038 1.00 98.06 100 PRO A O 1
ATOM 785 N N . ARG A 1 101 ? 7.610 -8.732 -12.856 1.00 98.19 101 ARG A N 1
ATOM 786 C CA . ARG A 1 101 ? 6.184 -8.836 -12.500 1.00 98.19 101 ARG A CA 1
ATOM 787 C C . ARG A 1 101 ? 5.368 -7.682 -13.072 1.00 98.19 101 ARG A C 1
ATOM 789 O O . ARG A 1 101 ? 4.322 -7.931 -13.667 1.00 98.19 101 ARG A O 1
ATOM 796 N N . PHE A 1 102 ? 5.855 -6.447 -12.955 1.00 98.56 102 PHE A N 1
ATOM 797 C CA . PHE A 1 102 ? 5.214 -5.284 -13.571 1.00 98.56 102 PHE A CA 1
ATOM 798 C C . PHE A 1 102 ? 5.201 -5.399 -15.098 1.00 98.56 102 PHE A C 1
ATOM 800 O O . PHE A 1 102 ? 4.191 -5.075 -15.719 1.00 98.56 102 PHE A O 1
ATOM 807 N N . ARG A 1 103 ? 6.264 -5.937 -15.713 1.00 98.31 103 ARG A N 1
ATOM 808 C CA . ARG A 1 103 ? 6.280 -6.237 -17.152 1.00 98.31 103 ARG A CA 1
ATOM 809 C C . ARG A 1 103 ? 5.196 -7.239 -17.528 1.00 98.31 103 ARG A C 1
ATOM 811 O O . ARG A 1 103 ? 4.464 -7.001 -18.480 1.00 98.31 103 ARG A O 1
ATOM 818 N N . LYS A 1 104 ? 5.044 -8.320 -16.760 1.00 98.31 104 LYS A N 1
ATOM 819 C CA . LYS A 1 104 ? 3.996 -9.323 -16.997 1.00 98.31 104 LYS A CA 1
ATOM 820 C C . LYS A 1 104 ? 2.582 -8.751 -16.830 1.00 98.31 104 LYS A C 1
ATOM 822 O O . LYS A 1 104 ? 1.697 -9.126 -17.587 1.00 98.31 104 LYS A O 1
ATOM 827 N N . ALA A 1 105 ? 2.368 -7.875 -15.849 1.00 98.12 105 ALA A N 1
ATOM 828 C CA . ALA A 1 105 ? 1.048 -7.324 -15.540 1.00 98.12 105 ALA A CA 1
ATOM 829 C C . ALA A 1 105 ? 0.632 -6.159 -16.456 1.00 98.12 105 ALA A C 1
ATOM 831 O O . ALA A 1 105 ? -0.541 -6.046 -16.799 1.00 98.12 105 ALA A O 1
ATOM 832 N N . PHE A 1 106 ? 1.574 -5.294 -16.845 1.00 98.31 106 PHE A N 1
ATOM 833 C CA . PHE A 1 106 ? 1.278 -4.018 -17.513 1.00 98.31 106 PHE A CA 1
ATOM 834 C C . PHE A 1 106 ? 2.048 -3.790 -18.817 1.00 98.31 106 PHE A C 1
ATOM 836 O O . PHE A 1 106 ? 1.875 -2.747 -19.443 1.00 98.31 106 PHE A O 1
ATOM 843 N N . GLY A 1 107 ? 2.915 -4.718 -19.227 1.00 98.19 107 GLY A N 1
ATOM 844 C CA . GLY A 1 107 ? 3.675 -4.597 -20.472 1.00 98.19 107 GLY A CA 1
ATOM 845 C C . GLY A 1 107 ? 4.764 -3.521 -20.450 1.00 98.19 107 GLY A C 1
ATOM 846 O O . GLY A 1 107 ? 5.139 -3.028 -21.510 1.00 98.19 107 GLY A O 1
ATOM 847 N N . ILE A 1 108 ? 5.276 -3.132 -19.274 1.00 98.38 108 ILE A N 1
ATOM 848 C CA . ILE A 1 108 ? 6.377 -2.159 -19.200 1.00 98.38 108 ILE A CA 1
ATOM 849 C C . ILE A 1 108 ? 7.638 -2.689 -19.901 1.00 98.38 108 ILE A C 1
ATOM 851 O O . ILE A 1 108 ? 8.027 -3.851 -19.745 1.00 98.38 108 ILE A O 1
ATOM 855 N N . VAL A 1 109 ? 8.308 -1.826 -20.659 1.00 97.56 109 VAL A N 1
ATOM 856 C CA . VAL A 1 109 ? 9.563 -2.151 -21.343 1.00 97.56 109 VAL A CA 1
ATOM 857 C C . VAL A 1 109 ? 10.755 -1.969 -20.410 1.00 97.56 109 VAL A C 1
ATOM 859 O O . VAL A 1 109 ? 11.620 -2.844 -20.351 1.00 97.56 109 VAL A O 1
ATOM 862 N N . ASP A 1 110 ? 10.741 -0.917 -19.593 1.00 97.44 110 ASP A N 1
ATOM 863 C CA . ASP A 1 110 ? 11.822 -0.574 -18.673 1.00 97.44 110 ASP A CA 1
ATOM 864 C C . ASP A 1 110 ? 11.328 -0.389 -17.231 1.00 97.44 110 ASP A C 1
ATOM 866 O O . ASP A 1 110 ? 10.188 0.012 -16.988 1.00 97.44 110 ASP A O 1
ATOM 870 N N . ARG A 1 111 ? 12.208 -0.664 -16.259 1.00 97.88 111 ARG A N 1
ATOM 871 C CA . ARG A 1 111 ? 11.904 -0.527 -14.825 1.00 97.88 111 ARG A CA 1
ATOM 872 C C . ARG A 1 111 ? 11.528 0.908 -14.440 1.00 97.88 111 ARG A C 1
ATOM 874 O O . ARG A 1 111 ? 10.692 1.082 -13.562 1.00 97.88 111 ARG A O 1
ATOM 881 N N . SER A 1 112 ? 12.047 1.928 -15.127 1.00 97.44 112 SER A N 1
ATOM 882 C CA . SER A 1 112 ? 11.698 3.339 -14.894 1.00 97.44 112 SER A CA 1
ATOM 883 C C . SER A 1 112 ? 10.202 3.639 -15.041 1.00 97.44 112 SER A C 1
ATOM 885 O O . SER A 1 112 ? 9.724 4.610 -14.460 1.00 97.44 112 SER A O 1
ATOM 887 N N . GLN A 1 113 ? 9.446 2.792 -15.751 1.00 98.44 113 GLN A N 1
ATOM 888 C CA . GLN A 1 113 ? 8.000 2.943 -15.918 1.00 98.44 113 GLN A CA 1
ATOM 889 C C . GLN A 1 113 ? 7.183 2.487 -14.701 1.00 98.44 113 GLN A C 1
ATOM 891 O O . GLN A 1 113 ? 5.980 2.750 -14.662 1.00 98.44 113 GLN A O 1
ATOM 896 N N . ILE A 1 114 ? 7.791 1.818 -13.713 1.00 98.62 114 ILE A N 1
ATOM 897 C CA . ILE A 1 114 ? 7.134 1.545 -12.428 1.00 98.62 114 ILE A CA 1
ATOM 898 C C . ILE A 1 114 ? 6.877 2.887 -11.738 1.00 98.62 114 ILE A C 1
ATOM 900 O O . ILE A 1 114 ? 7.795 3.679 -11.536 1.00 98.62 114 ILE A O 1
ATOM 904 N N . ASN A 1 115 ? 5.616 3.152 -11.405 1.00 98.44 115 ASN A N 1
ATOM 905 C CA . ASN A 1 115 ? 5.168 4.419 -10.836 1.00 98.44 115 ASN A CA 1
ATOM 906 C C . ASN A 1 115 ? 3.943 4.220 -9.930 1.00 98.44 115 ASN A C 1
ATOM 908 O O . ASN A 1 115 ? 3.341 3.140 -9.918 1.00 98.44 115 ASN A O 1
ATOM 912 N N . ARG A 1 116 ? 3.545 5.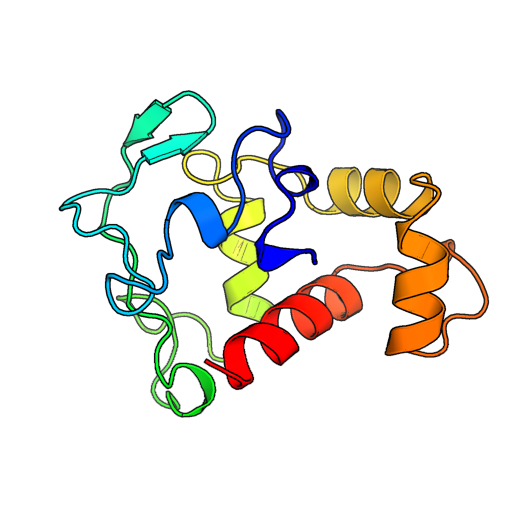290 -9.224 1.00 98.06 116 ARG A N 1
ATOM 913 C CA . ARG A 1 116 ? 2.403 5.315 -8.290 1.00 98.06 116 ARG A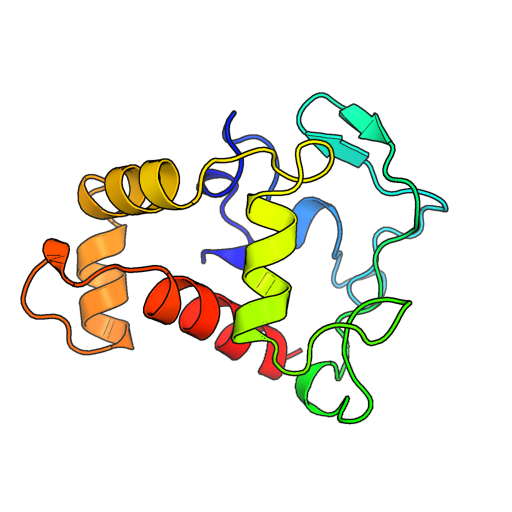 CA 1
ATOM 914 C C . ARG A 1 116 ? 1.133 4.719 -8.913 1.00 98.06 116 ARG A C 1
ATOM 916 O O . ARG A 1 116 ? 0.486 3.869 -8.311 1.00 98.06 116 ARG A O 1
ATOM 923 N N . LYS A 1 117 ? 0.827 5.076 -10.169 1.00 98.38 117 LYS A N 1
ATOM 924 C CA . LYS A 1 117 ? -0.360 4.591 -10.897 1.00 98.38 117 LYS A CA 1
ATOM 925 C C . LYS A 1 117 ? -0.348 3.075 -11.097 1.00 98.38 117 LYS A C 1
ATOM 927 O O . LYS A 1 117 ? -1.389 2.443 -10.949 1.00 98.38 117 LYS A O 1
ATOM 932 N N . LEU A 1 118 ? 0.787 2.482 -11.474 1.00 98.69 118 LEU A N 1
ATOM 933 C CA . LEU A 1 118 ? 0.872 1.030 -11.669 1.00 98.69 118 LEU A CA 1
ATOM 934 C C . LEU A 1 118 ? 0.817 0.268 -10.343 1.00 98.69 118 LEU A C 1
ATOM 936 O O . LEU A 1 118 ? 0.219 -0.804 -10.302 1.00 98.69 118 LEU A O 1
ATOM 940 N N . ILE A 1 119 ? 1.404 0.819 -9.277 1.00 98.50 119 ILE A N 1
ATOM 941 C CA . ILE A 1 119 ? 1.333 0.235 -7.929 1.00 98.50 119 ILE A CA 1
ATOM 942 C C . ILE A 1 119 ? -0.121 0.217 -7.447 1.00 98.50 119 ILE A C 1
ATOM 944 O O . ILE A 1 119 ? -0.642 -0.863 -7.171 1.00 98.50 119 ILE A O 1
ATOM 948 N N . GLY A 1 120 ? -0.796 1.373 -7.454 1.00 98.44 120 GLY A N 1
ATOM 949 C CA . GLY A 1 120 ? -2.202 1.480 -7.052 1.00 98.44 120 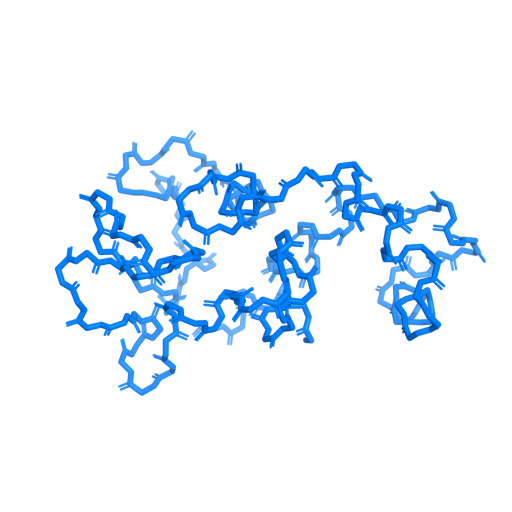GLY A CA 1
ATOM 950 C C . GLY A 1 120 ? -3.106 0.565 -7.881 1.00 98.44 120 GLY A C 1
ATOM 951 O O . GLY A 1 120 ? -3.887 -0.199 -7.329 1.00 98.44 120 GLY A O 1
ATOM 952 N N . LYS A 1 121 ? -2.928 0.522 -9.211 1.00 98.62 121 LYS A N 1
ATOM 953 C CA . LYS A 1 121 ? -3.660 -0.420 -10.082 1.00 98.62 121 LYS A CA 1
ATOM 954 C C . LYS A 1 121 ? -3.429 -1.884 -9.726 1.00 98.62 121 LYS A C 1
ATOM 956 O O . LYS A 1 121 ? -4.363 -2.675 -9.800 1.00 98.62 121 LYS A O 1
ATOM 961 N N . ALA A 1 122 ? -2.197 -2.267 -9.397 1.00 98.50 122 ALA A N 1
ATOM 962 C CA . ALA A 1 122 ? -1.872 -3.652 -9.080 1.00 98.50 122 ALA A CA 1
ATOM 963 C C . ALA A 1 122 ? -2.523 -4.109 -7.769 1.00 98.50 122 ALA A C 1
ATOM 965 O O . ALA A 1 122 ? -2.999 -5.242 -7.701 1.00 98.50 122 ALA A O 1
ATOM 966 N N . ILE A 1 123 ? -2.543 -3.241 -6.753 1.00 98.50 123 ILE A N 1
ATOM 967 C CA . ILE A 1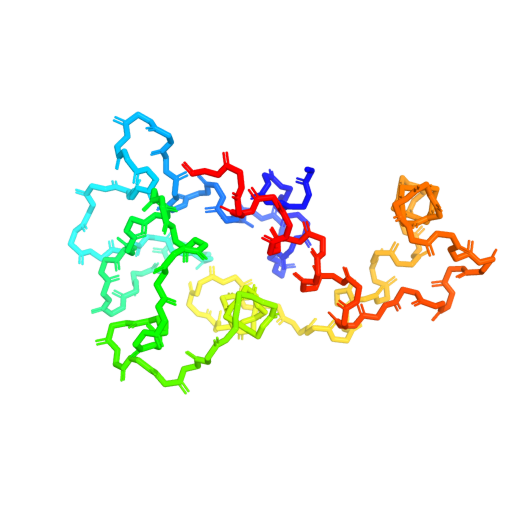 123 ? -3.191 -3.518 -5.465 1.00 98.50 123 ILE A CA 1
ATOM 968 C C . ILE A 1 123 ? -4.712 -3.513 -5.644 1.00 98.50 123 ILE A C 1
ATOM 970 O O . ILE A 1 123 ? -5.351 -4.529 -5.386 1.00 98.50 123 ILE A O 1
ATOM 974 N N . ALA A 1 124 ? -5.267 -2.454 -6.237 1.00 98.19 124 ALA A N 1
ATOM 975 C CA . ALA A 1 124 ? -6.699 -2.315 -6.493 1.00 98.19 124 ALA A CA 1
ATOM 976 C C . ALA A 1 124 ? -7.282 -3.464 -7.330 1.00 98.19 124 ALA A C 1
ATOM 978 O O . ALA A 1 124 ? -8.399 -3.920 -7.098 1.00 98.19 124 ALA A O 1
ATOM 979 N N . GLN A 1 125 ? -6.546 -3.966 -8.327 1.00 98.00 125 GLN A N 1
ATOM 980 C CA . GLN A 1 125 ? -6.996 -5.116 -9.117 1.00 98.00 125 GLN A CA 1
ATOM 981 C C . GLN A 1 125 ? -7.107 -6.395 -8.279 1.00 98.00 125 GLN A C 1
ATOM 983 O O . GLN A 1 125 ? -7.957 -7.235 -8.566 1.00 98.00 125 GLN A O 1
ATOM 988 N N . TRP A 1 126 ? -6.246 -6.554 -7.276 1.00 97.88 126 TRP A N 1
ATOM 989 C CA . TRP A 1 126 ? -6.326 -7.669 -6.343 1.00 97.88 126 TRP A CA 1
ATOM 990 C C . TRP A 1 126 ? -7.455 -7.463 -5.321 1.00 97.88 126 TRP A C 1
ATOM 992 O O . TRP A 1 126 ? -8.170 -8.406 -5.020 1.00 97.88 126 TRP A O 1
ATOM 1002 N N . GLU A 1 127 ? -7.697 -6.236 -4.863 1.00 97.94 127 GLU A N 1
ATOM 1003 C CA . GLU A 1 127 ? -8.827 -5.925 -3.973 1.00 97.94 127 GLU A CA 1
ATOM 1004 C C . GLU A 1 127 ? -10.187 -6.191 -4.628 1.00 97.94 127 GLU A C 1
ATOM 1006 O O . GLU A 1 127 ? -11.108 -6.672 -3.983 1.00 97.94 127 GLU A O 1
ATOM 1011 N N . ARG A 1 128 ? -10.313 -5.956 -5.940 1.00 96.75 128 ARG A N 1
ATOM 1012 C CA . ARG A 1 128 ? -11.554 -6.218 -6.692 1.00 96.75 128 ARG A CA 1
ATOM 1013 C C . ARG A 1 128 ? -11.947 -7.692 -6.802 1.00 96.75 128 ARG A C 1
ATOM 1015 O O . ARG A 1 128 ? -13.052 -7.965 -7.262 1.00 96.75 128 ARG A O 1
ATOM 1022 N N . ILE A 1 129 ? -11.052 -8.624 -6.473 1.00 95.25 129 ILE A N 1
ATOM 1023 C CA . ILE A 1 129 ? -11.360 -10.063 -6.489 1.00 95.25 129 ILE A CA 1
ATOM 1024 C C . ILE A 1 129 ? -11.689 -10.614 -5.093 1.00 95.25 129 ILE A C 1
ATOM 1026 O O . ILE A 1 129 ? -11.831 -11.830 -4.959 1.00 95.25 129 ILE A O 1
ATOM 1030 N N . ILE A 1 130 ? -11.779 -9.736 -4.087 1.00 92.81 130 ILE A N 1
ATOM 1031 C CA . ILE A 1 130 ? -12.216 -10.034 -2.718 1.00 92.81 130 ILE A CA 1
ATOM 1032 C C . ILE A 1 130 ? -13.722 -9.800 -2.584 1.00 92.81 130 ILE A C 1
ATOM 1034 O O . ILE A 1 130 ? -14.395 -10.695 -2.030 1.00 92.81 130 ILE A O 1
#

pLDDT: mean 96.94, std 1.82, range [88.25, 98.69]

Sequence (130 aa):
RLFYDPILSADSTVSCASCHFPELAFTDGLRSSIGISGQQTSRNSMSLVNVGFYYSGLFWDGRVQTLEEQSLHPIEDPIEQGNDLDALIEKLKVHEDYAPRFRKAFGIVDRSQINRKLIGKAIAQWERII

Secondary structure (DSSP, 8-state):
-GGG-GGGSTTS---GGGT-BGGGTTB-SSSS-B-GGGPBPSSPPPP-TTGGG--S-BSTT--B--HHHHTTHHHH-TTTT---HHHHHHHHHHSTTHHHHHHHHH--SSGGG--HHHHHHHHHHHHTT-

Radius of gyration: 14.4 Å; chains: 1; bounding box: 36×26×39 Å

Foldseek 3Di:
DQQPFLLLFPVRPAHQCQAQPVVVLGGNPDQFGQAPPRATHPGTDDRLNQVVVDQQADDPVSPHGAQLVVVVVLSCPCRHRNHDQVVSLVVLLPDPPRQVVLCVVPVDPHSVPRHSNSSSVVVRVVSNVD